Protein AF-A0A6N1WZD0-F1 (afdb_monomer)

Radius of gyration: 24.02 Å; Cα contacts (8 Å, |Δi|>4): 31; chains: 1; bounding box: 31×37×100 Å

Sequence (88 aa):
MPAVRTNARHTGQTRRPPEDAKASSLRAQVLMAASRRCADMQDSQPARDEMEREVMATPPELLADLLIALSTVRVLRTEFFPTTTCWR

Organism: NCBI:txid2743470

Mean predicted aligned error: 14.82 Å

Foldseek 3Di:
DDDDDDDDDPPPPPPPPPVVVVLVVLLVLLLVLLVVVCVVVVPDPVVNVVSNVVSVVDDSVCSVVSSCVSVVPPPPVCVVDPPPPPDD

Secondary structure (DSSP, 8-state):
------------------HHHHHHHHHHHHHHHHHHHHHHHT--HHHHHHHHHHHHHS-GGGHHHHHHHHHH----HHHHS-------

Structure (mmCIF, N/CA/C/O backbone):
data_AF-A0A6N1WZD0-F1
#
_entry.id   AF-A0A6N1WZD0-F1
#
loop_
_atom_site.group_PDB
_atom_site.id
_atom_site.type_symbol
_atom_site.label_atom_id
_atom_site.label_alt_id
_atom_site.label_comp_id
_atom_site.label_asym_id
_atom_site.label_entity_id
_atom_site.label_seq_id
_atom_site.pdbx_PDB_ins_code
_atom_site.Cartn_x
_atom_site.Cartn_y
_atom_site.Cartn_z
_atom_site.occupancy
_atom_site.B_iso_or_equiv
_atom_site.auth_seq_id
_atom_site.auth_comp_id
_atom_site.auth_asym_id
_atom_site.auth_atom_id
_atom_site.pdbx_PDB_model_num
ATOM 1 N N . MET A 1 1 ? -19.216 -29.125 59.510 1.00 42.41 1 MET A N 1
ATOM 2 C CA . MET A 1 1 ? -18.283 -28.012 59.233 1.00 42.41 1 MET A CA 1
ATOM 3 C C . MET A 1 1 ? -17.995 -27.999 57.734 1.00 42.41 1 MET A C 1
ATOM 5 O O . MET A 1 1 ? -17.523 -29.018 57.245 1.00 42.41 1 MET A O 1
ATOM 9 N N . PRO A 1 2 ? -18.409 -26.952 56.996 1.00 47.41 2 PRO A N 1
ATOM 10 C CA . PRO A 1 2 ? -18.489 -26.950 55.534 1.00 47.41 2 PRO A CA 1
ATOM 11 C C . PRO A 1 2 ? -17.214 -26.385 54.890 1.00 47.41 2 PRO A C 1
ATOM 13 O O . PRO A 1 2 ? -16.623 -25.447 55.413 1.00 47.41 2 PRO A O 1
ATOM 16 N N . ALA A 1 3 ? -16.831 -26.893 53.718 1.00 49.41 3 ALA A N 1
ATOM 17 C CA . ALA A 1 3 ? -15.871 -26.226 52.840 1.00 49.41 3 ALA A CA 1
ATOM 18 C C . ALA A 1 3 ? -16.556 -25.934 51.502 1.00 49.41 3 ALA A C 1
ATOM 20 O O . ALA A 1 3 ? -16.585 -26.753 50.585 1.00 49.41 3 ALA A O 1
ATOM 21 N N . VAL A 1 4 ? -17.159 -24.747 51.440 1.00 54.25 4 VAL A N 1
ATOM 22 C CA . VAL A 1 4 ? -17.635 -24.094 50.221 1.00 54.25 4 VAL A CA 1
ATOM 23 C C . VAL A 1 4 ? -16.441 -23.926 49.281 1.00 54.25 4 VAL A C 1
ATOM 25 O O . VAL A 1 4 ? -15.534 -23.148 49.566 1.00 54.25 4 VAL A O 1
ATOM 28 N N . ARG A 1 5 ? -16.427 -24.645 48.155 1.00 58.12 5 ARG A N 1
ATOM 29 C CA . ARG A 1 5 ? -15.561 -24.303 47.020 1.00 58.12 5 ARG A CA 1
ATOM 30 C C . ARG A 1 5 ? -16.384 -23.463 46.056 1.00 58.12 5 ARG A C 1
ATOM 32 O O . ARG A 1 5 ? -17.280 -23.943 45.371 1.00 58.12 5 ARG A O 1
ATOM 39 N N . THR A 1 6 ? -16.099 -22.174 46.096 1.00 54.28 6 THR A N 1
ATOM 40 C CA . THR A 1 6 ? -16.594 -21.125 45.217 1.00 54.28 6 THR A CA 1
ATOM 41 C C . THR A 1 6 ? -16.256 -21.454 43.763 1.00 54.28 6 THR A C 1
ATOM 43 O O . THR A 1 6 ? -15.093 -21.447 43.366 1.00 54.28 6 THR A O 1
ATOM 46 N N . ASN A 1 7 ? -17.283 -21.712 42.951 1.00 51.34 7 ASN A N 1
ATOM 47 C CA . ASN A 1 7 ? -17.158 -21.698 41.497 1.00 51.34 7 ASN A CA 1
ATOM 48 C C . ASN A 1 7 ? -16.849 -20.263 41.058 1.00 51.34 7 ASN A C 1
ATOM 50 O O . ASN A 1 7 ? -17.731 -19.402 41.018 1.00 51.34 7 ASN A O 1
ATOM 54 N N . ALA A 1 8 ? -15.577 -20.004 40.759 1.00 53.00 8 ALA A N 1
ATOM 55 C CA . ALA A 1 8 ? -15.141 -18.777 40.121 1.00 53.00 8 ALA A CA 1
ATOM 56 C C . ALA A 1 8 ? -15.810 -18.677 38.744 1.00 53.00 8 ALA A C 1
ATOM 58 O O . ALA A 1 8 ? -15.553 -19.466 37.833 1.00 53.00 8 ALA A O 1
ATOM 59 N N . ARG A 1 9 ? -16.712 -17.700 38.635 1.00 47.94 9 ARG A N 1
ATOM 60 C CA . ARG A 1 9 ? -17.352 -17.255 37.402 1.00 47.94 9 ARG A CA 1
ATOM 61 C C . ARG A 1 9 ? -16.282 -17.029 36.331 1.00 47.94 9 ARG A C 1
ATOM 63 O O . ARG A 1 9 ? -15.534 -16.059 36.408 1.00 47.94 9 ARG A O 1
ATOM 70 N N . HIS A 1 10 ? -16.250 -17.881 35.310 1.00 52.94 10 HIS A N 1
ATOM 71 C CA . HIS A 1 10 ? -15.652 -17.525 34.027 1.00 52.94 10 HIS A CA 1
ATOM 72 C C . HIS A 1 10 ? -16.583 -16.516 33.353 1.00 52.94 10 HIS A C 1
ATOM 74 O O . HIS A 1 10 ? -17.414 -16.858 32.516 1.00 52.94 10 HIS A O 1
ATOM 80 N N . THR A 1 11 ? -16.477 -15.249 33.744 1.00 49.66 11 THR A N 1
ATOM 81 C CA . THR A 1 11 ? -16.859 -14.163 32.846 1.00 49.66 11 THR A CA 1
ATOM 82 C C . THR A 1 11 ? -15.871 -14.202 31.694 1.00 49.66 11 THR A C 1
ATOM 84 O O . THR A 1 11 ? -14.726 -13.775 31.846 1.00 49.66 11 THR A O 1
ATOM 87 N N . GLY A 1 12 ? -16.305 -14.769 30.568 1.00 50.50 12 GLY A N 1
ATOM 88 C CA . GLY A 1 12 ? -15.635 -14.625 29.288 1.00 50.50 12 GLY A CA 1
ATOM 89 C C . GLY A 1 12 ? -15.500 -13.141 28.984 1.00 50.50 12 GLY A C 1
ATOM 90 O O . GLY A 1 12 ? -16.430 -12.507 28.492 1.00 50.50 12 GLY A O 1
ATOM 91 N N . GLN A 1 13 ? -14.347 -12.571 29.326 1.00 52.53 13 GLN A N 1
ATOM 92 C CA . GLN A 1 13 ? -13.926 -11.309 28.756 1.00 52.53 13 GLN A CA 1
ATOM 93 C C . GLN A 1 13 ? -13.642 -11.595 27.289 1.00 52.53 13 GLN A C 1
ATOM 95 O O . GLN A 1 13 ? -12.542 -12.002 26.916 1.00 52.53 13 GLN A O 1
ATOM 100 N N . THR A 1 14 ? -14.645 -11.375 26.445 1.00 56.00 14 THR A N 1
ATOM 101 C CA . THR A 1 14 ? -14.431 -11.088 25.033 1.00 56.00 14 THR A CA 1
ATOM 102 C C . THR A 1 14 ? -13.670 -9.769 24.992 1.00 56.00 14 THR A C 1
ATOM 104 O O . THR A 1 14 ? -14.255 -8.693 24.880 1.00 56.00 14 THR A O 1
ATOM 107 N N . ARG A 1 15 ? -12.351 -9.843 25.196 1.00 58.00 15 ARG A N 1
ATOM 108 C CA . ARG A 1 15 ? -11.423 -8.722 25.096 1.00 58.00 15 ARG A CA 1
ATOM 109 C C . ARG A 1 15 ? -11.376 -8.356 23.621 1.00 58.00 15 ARG A C 1
ATOM 111 O O . ARG A 1 15 ? -10.505 -8.812 22.887 1.00 58.00 15 ARG A O 1
ATOM 118 N N . ARG A 1 16 ? -12.383 -7.600 23.174 1.00 58.19 16 ARG A N 1
ATOM 119 C CA . ARG A 1 16 ? -12.359 -6.894 21.897 1.00 58.19 16 ARG A CA 1
ATOM 120 C C . ARG A 1 16 ? -11.020 -6.151 21.911 1.00 58.19 16 ARG A C 1
ATOM 122 O O . ARG A 1 16 ? -10.806 -5.366 22.841 1.00 58.19 16 ARG A O 1
ATOM 129 N N . PRO A 1 17 ? -10.067 -6.486 21.024 1.00 57.25 17 PRO A N 1
ATOM 130 C CA . PRO A 1 17 ? -8.815 -5.757 20.994 1.00 57.25 17 PRO A CA 1
ATOM 131 C C . PRO A 1 17 ? -9.169 -4.278 20.821 1.00 57.25 17 PRO A C 1
ATOM 133 O O . PRO A 1 17 ? -10.139 -3.988 20.109 1.00 57.25 17 PRO A O 1
ATOM 136 N N . PRO A 1 18 ? -8.457 -3.366 21.507 1.00 60.75 18 PRO A N 1
ATOM 137 C CA . PRO A 1 18 ? -8.694 -1.941 21.334 1.00 60.75 18 PRO A CA 1
ATOM 138 C C . PRO A 1 18 ? -8.686 -1.650 19.835 1.00 60.75 18 PRO A C 1
ATOM 140 O O . PRO A 1 18 ? -7.899 -2.247 19.093 1.00 60.75 18 PRO A O 1
ATOM 143 N N . GLU A 1 19 ? -9.617 -0.825 19.372 1.00 61.44 19 GLU A N 1
ATOM 144 C CA . GLU A 1 19 ? -9.820 -0.576 17.942 1.00 61.44 19 GLU A CA 1
ATOM 145 C C . GLU A 1 19 ? -8.517 -0.112 17.269 1.00 61.44 19 GLU A C 1
ATOM 147 O O . GLU A 1 19 ? -8.242 -0.499 16.135 1.00 61.44 19 GLU A O 1
ATOM 152 N N . ASP A 1 20 ? -7.630 0.534 18.030 1.00 59.75 20 ASP A N 1
ATOM 153 C CA . ASP A 1 20 ? -6.255 0.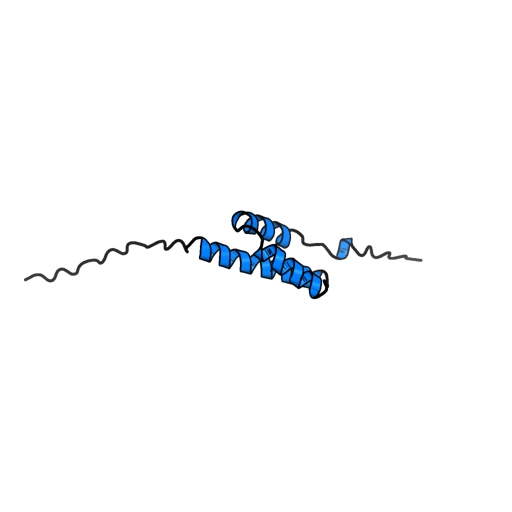878 17.660 1.00 59.75 20 ASP A CA 1
ATOM 154 C C . ASP A 1 20 ? -5.351 -0.329 17.357 1.00 59.75 20 ASP A C 1
ATOM 156 O O . ASP A 1 20 ? -4.573 -0.308 16.405 1.00 59.75 20 ASP A O 1
ATOM 160 N N . ALA A 1 21 ? -5.452 -1.419 18.124 1.00 62.34 21 ALA A N 1
ATOM 161 C CA . ALA A 1 21 ? -4.698 -2.647 17.863 1.00 62.34 21 ALA A CA 1
ATOM 162 C C . ALA A 1 21 ? -5.218 -3.365 16.612 1.00 62.34 21 ALA A C 1
ATOM 164 O O . ALA A 1 21 ? -4.434 -3.936 15.850 1.00 62.34 21 ALA A O 1
ATOM 165 N N . LYS A 1 22 ? -6.532 -3.306 16.365 1.00 62.09 22 LYS A N 1
ATOM 166 C CA . LYS A 1 22 ? -7.129 -3.841 15.137 1.00 62.09 22 LYS A CA 1
ATOM 167 C C . LYS A 1 22 ? -6.732 -2.998 13.921 1.00 62.09 22 LYS A C 1
ATOM 169 O O . LYS A 1 22 ? -6.357 -3.572 12.903 1.00 62.09 22 LYS A O 1
ATOM 174 N N . ALA A 1 23 ? -6.748 -1.671 14.036 1.00 64.06 23 ALA A N 1
ATOM 175 C CA . ALA A 1 23 ? -6.284 -0.757 12.994 1.00 64.06 23 ALA A CA 1
ATOM 176 C C . ALA A 1 23 ? -4.785 -0.939 12.703 1.00 64.06 23 ALA A C 1
ATOM 178 O O . ALA A 1 23 ? -4.388 -0.998 11.543 1.00 64.06 23 ALA A O 1
ATOM 179 N N . SER A 1 24 ? -3.961 -1.122 13.740 1.00 72.62 24 SER A N 1
ATOM 180 C CA . SER A 1 24 ? -2.531 -1.435 13.606 1.00 72.62 24 SER A CA 1
ATOM 181 C C . SER A 1 24 ? -2.298 -2.769 12.882 1.00 72.62 24 SER A C 1
ATOM 183 O O . SER A 1 24 ? -1.517 -2.843 11.932 1.00 72.62 24 SER A O 1
ATOM 185 N N . SER A 1 25 ? -3.058 -3.813 13.237 1.00 83.12 25 SER A N 1
ATOM 186 C CA . SER A 1 25 ? -3.015 -5.106 12.540 1.00 83.12 25 SER A CA 1
ATOM 187 C C . SER 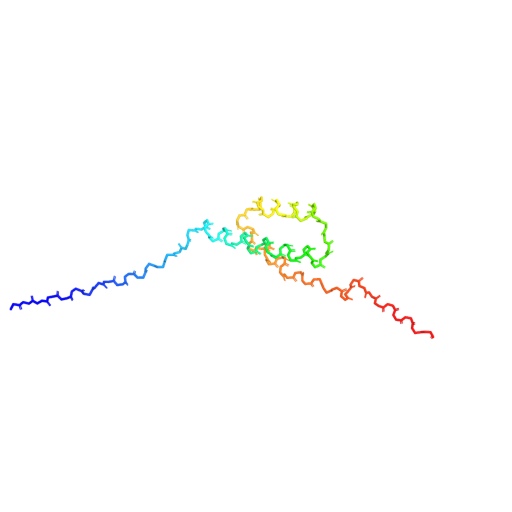A 1 25 ? -3.491 -5.015 11.084 1.00 83.12 25 SER A C 1
ATOM 189 O O . SER A 1 25 ? -2.956 -5.707 10.217 1.00 83.12 25 SER A O 1
ATOM 191 N N . LEU A 1 26 ? -4.475 -4.164 10.791 1.00 84.75 26 LEU A N 1
ATOM 192 C CA . LEU A 1 26 ? -4.988 -3.963 9.438 1.00 84.75 26 LEU A CA 1
ATOM 193 C C . LEU A 1 26 ? -3.999 -3.174 8.571 1.00 84.75 26 LEU A C 1
ATOM 195 O O . LEU A 1 26 ? -3.754 -3.568 7.435 1.00 84.75 26 LEU A O 1
ATOM 199 N N . ARG A 1 27 ? -3.342 -2.142 9.120 1.00 86.50 27 ARG A N 1
ATOM 200 C CA . ARG A 1 27 ? -2.246 -1.435 8.433 1.00 86.50 27 ARG A CA 1
ATOM 201 C C . ARG A 1 27 ? -1.116 -2.379 8.053 1.00 86.50 27 ARG A C 1
ATOM 203 O O . ARG A 1 27 ? -0.668 -2.350 6.914 1.00 86.50 27 ARG A O 1
ATOM 210 N N . ALA A 1 28 ? -0.696 -3.254 8.967 1.00 87.81 28 ALA A N 1
ATOM 211 C CA . ALA A 1 28 ? 0.343 -4.238 8.670 1.00 87.81 28 ALA A CA 1
ATOM 212 C C . ALA A 1 28 ? -0.050 -5.152 7.494 1.00 87.81 28 ALA A C 1
ATOM 214 O O . ALA A 1 28 ? 0.769 -5.429 6.620 1.00 87.81 28 ALA A O 1
ATOM 215 N N . GLN A 1 29 ? -1.315 -5.579 7.428 1.00 88.00 29 GLN A N 1
ATOM 216 C CA . GLN A 1 29 ? -1.824 -6.376 6.307 1.00 88.00 29 GLN A CA 1
ATOM 217 C C . GLN A 1 29 ? -1.830 -5.593 4.989 1.00 88.00 29 GLN A C 1
ATOM 219 O O . GLN A 1 29 ? -1.397 -6.129 3.971 1.00 88.00 29 GLN A O 1
ATOM 224 N N . VAL A 1 30 ? -2.256 -4.326 5.009 1.00 88.94 30 VAL A N 1
ATOM 225 C CA . VAL A 1 30 ? -2.222 -3.437 3.836 1.00 88.94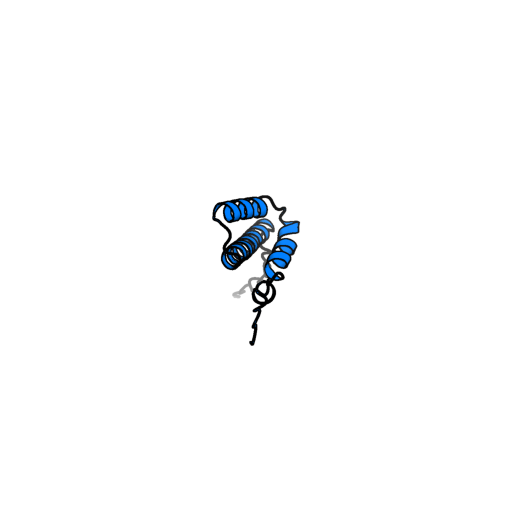 30 VAL A CA 1
ATOM 226 C C . VAL A 1 30 ? -0.789 -3.239 3.341 1.00 88.94 30 VAL A C 1
ATOM 228 O O . VAL A 1 30 ? -0.540 -3.399 2.151 1.00 88.94 30 VAL A O 1
ATOM 231 N N . LEU A 1 31 ? 0.169 -2.976 4.234 1.00 89.31 31 LEU A N 1
ATOM 232 C CA . LEU A 1 31 ? 1.582 -2.808 3.873 1.00 89.31 31 LEU A CA 1
ATOM 233 C C . LEU A 1 31 ? 2.180 -4.077 3.262 1.00 89.31 31 LEU A C 1
ATOM 235 O O . LEU A 1 31 ? 2.898 -4.004 2.267 1.00 89.31 31 LEU A O 1
ATOM 239 N N . MET A 1 32 ? 1.859 -5.253 3.808 1.00 88.31 32 MET A N 1
ATOM 240 C CA . MET A 1 32 ? 2.293 -6.522 3.218 1.00 88.31 32 MET A CA 1
ATOM 241 C C . MET A 1 32 ? 1.699 -6.730 1.819 1.00 88.31 32 MET A C 1
ATOM 243 O O . MET A 1 32 ? 2.424 -7.130 0.907 1.00 88.31 32 MET A O 1
ATOM 247 N N . ALA A 1 33 ? 0.409 -6.434 1.632 1.00 87.56 33 ALA A N 1
ATOM 248 C CA . ALA A 1 33 ? -0.253 -6.540 0.333 1.00 87.56 33 ALA A CA 1
ATOM 249 C C . ALA A 1 33 ? 0.324 -5.543 -0.690 1.00 87.56 33 ALA A C 1
ATOM 251 O O . ALA A 1 33 ? 0.623 -5.927 -1.821 1.00 87.56 33 ALA A O 1
ATOM 252 N N . ALA A 1 34 ? 0.555 -4.294 -0.281 1.00 86.94 34 ALA A N 1
ATOM 253 C CA . ALA A 1 34 ? 1.163 -3.253 -1.106 1.00 86.94 34 ALA A CA 1
ATOM 254 C C . ALA A 1 34 ? 2.602 -3.615 -1.501 1.00 86.94 34 ALA A C 1
ATOM 256 O O . ALA A 1 34 ? 2.943 -3.608 -2.680 1.00 86.94 34 ALA A O 1
ATOM 257 N N . SER A 1 35 ? 3.426 -4.038 -0.537 1.00 85.56 35 SER A N 1
ATOM 258 C CA . SER A 1 35 ? 4.808 -4.464 -0.782 1.00 85.56 35 SER A CA 1
ATOM 259 C C . SER A 1 35 ? 4.876 -5.659 -1.734 1.00 85.56 35 SER A C 1
ATOM 261 O O . SER A 1 35 ? 5.726 -5.695 -2.627 1.00 85.56 35 SER A O 1
ATOM 263 N N . ARG A 1 36 ? 3.947 -6.616 -1.596 1.00 85.88 36 ARG A N 1
ATOM 264 C CA . ARG A 1 36 ? 3.844 -7.750 -2.517 1.00 85.88 36 ARG A CA 1
ATOM 265 C C . ARG A 1 36 ? 3.483 -7.298 -3.930 1.00 85.88 36 ARG A C 1
ATOM 267 O O . ARG A 1 36 ? 4.134 -7.737 -4.872 1.00 85.88 36 ARG A O 1
ATOM 274 N N . ARG A 1 37 ? 2.514 -6.394 -4.079 1.00 83.81 37 ARG A N 1
ATOM 275 C CA . ARG A 1 37 ? 2.139 -5.827 -5.380 1.00 83.81 37 ARG A CA 1
ATOM 276 C C . ARG A 1 37 ? 3.308 -5.099 -6.040 1.00 83.81 37 ARG A C 1
ATOM 278 O O . ARG A 1 37 ? 3.571 -5.333 -7.214 1.00 83.81 37 ARG A O 1
ATOM 285 N N . CYS A 1 38 ? 4.028 -4.271 -5.290 1.00 86.00 38 CYS A N 1
ATOM 286 C CA . CYS A 1 38 ? 5.202 -3.581 -5.810 1.00 86.00 38 CYS A CA 1
ATOM 287 C C . CYS A 1 38 ? 6.289 -4.558 -6.269 1.00 86.00 38 CYS A C 1
ATOM 289 O O . CYS A 1 38 ? 6.909 -4.348 -7.307 1.00 86.00 38 CYS A O 1
ATOM 291 N N . ALA A 1 39 ? 6.493 -5.661 -5.541 1.00 85.69 39 ALA A N 1
ATOM 292 C CA . ALA A 1 39 ? 7.405 -6.717 -5.972 1.00 85.69 39 ALA A CA 1
ATOM 293 C C . ALA A 1 39 ? 6.922 -7.415 -7.257 1.00 85.69 39 ALA A C 1
ATOM 295 O O . ALA A 1 39 ? 7.722 -7.649 -8.162 1.00 85.69 39 ALA A O 1
ATOM 296 N N . ASP A 1 40 ? 5.622 -7.708 -7.361 1.00 83.69 40 ASP A N 1
ATOM 297 C CA . ASP A 1 40 ? 5.029 -8.350 -8.538 1.00 83.69 40 ASP A CA 1
ATOM 298 C C . ASP A 1 40 ? 5.096 -7.437 -9.788 1.00 83.69 40 ASP A C 1
ATOM 300 O O . ASP A 1 40 ? 5.302 -7.936 -10.897 1.00 83.69 40 ASP A O 1
ATOM 304 N N . MET A 1 41 ? 4.982 -6.110 -9.618 1.00 81.62 41 MET A N 1
ATOM 305 C CA . MET A 1 41 ? 5.106 -5.104 -10.690 1.00 81.62 41 MET A CA 1
ATOM 306 C C . MET A 1 41 ? 6.548 -4.625 -10.943 1.00 81.62 41 MET A C 1
ATOM 308 O O . MET A 1 41 ? 6.781 -3.907 -11.910 1.00 81.62 41 MET A O 1
ATOM 312 N N . GLN A 1 42 ? 7.519 -5.059 -10.129 1.00 86.06 42 GLN A N 1
ATOM 313 C CA . GLN A 1 42 ? 8.917 -4.596 -10.156 1.00 86.06 42 GLN A CA 1
ATOM 314 C C . GLN A 1 42 ? 9.065 -3.078 -9.962 1.00 86.06 42 GLN A C 1
ATOM 316 O O . GLN A 1 42 ? 9.938 -2.444 -10.559 1.00 86.06 42 GLN A O 1
ATOM 321 N N . ASP A 1 43 ? 8.226 -2.500 -9.104 1.00 83.00 43 ASP A N 1
ATOM 322 C CA . ASP A 1 43 ? 8.309 -1.087 -8.756 1.00 83.00 43 ASP A CA 1
ATOM 323 C C . ASP A 1 43 ? 9.654 -0.754 -8.094 1.00 83.00 43 ASP A C 1
ATOM 325 O O . ASP A 1 43 ? 10.255 -1.552 -7.363 1.00 83.00 43 ASP A O 1
ATOM 329 N N . SER A 1 44 ? 10.125 0.468 -8.339 1.00 85.81 44 SER A N 1
ATOM 330 C CA . SER A 1 44 ? 11.365 0.982 -7.763 1.00 85.81 44 SER A CA 1
ATOM 331 C C . SER A 1 44 ? 11.220 1.248 -6.258 1.00 85.81 44 SER A C 1
ATOM 333 O O . SER A 1 44 ? 10.120 1.447 -5.748 1.00 85.81 44 SER A O 1
ATOM 335 N N . GLN A 1 45 ? 12.340 1.277 -5.525 1.00 85.06 45 GLN A N 1
ATOM 336 C CA . GLN A 1 45 ? 12.328 1.579 -4.083 1.00 85.06 45 GLN A CA 1
ATOM 337 C C . GLN A 1 45 ? 11.614 2.900 -3.735 1.00 85.06 45 GLN A C 1
ATOM 339 O O . GLN A 1 45 ? 10.756 2.868 -2.860 1.00 85.06 45 GLN A O 1
ATOM 344 N N . PRO A 1 46 ? 11.830 4.016 -4.463 1.00 87.94 46 PRO A N 1
ATOM 345 C CA . PRO A 1 46 ? 11.095 5.255 -4.200 1.00 87.94 46 PRO A CA 1
ATOM 346 C C . PRO A 1 46 ? 9.570 5.109 -4.302 1.00 87.94 46 PRO A C 1
ATOM 348 O O . PRO A 1 46 ? 8.848 5.674 -3.487 1.00 87.94 46 PRO A O 1
ATOM 351 N N . ALA A 1 47 ? 9.074 4.319 -5.260 1.00 82.88 47 ALA A N 1
ATOM 352 C CA . ALA A 1 47 ? 7.639 4.075 -5.413 1.00 82.88 47 ALA A CA 1
ATOM 353 C C . ALA A 1 47 ? 7.066 3.249 -4.247 1.00 82.88 47 ALA A C 1
ATOM 355 O O . ALA A 1 47 ? 5.920 3.438 -3.844 1.00 82.88 47 ALA A O 1
ATOM 356 N N . ARG A 1 48 ? 7.873 2.354 -3.666 1.00 85.94 48 ARG A N 1
ATOM 357 C CA . ARG A 1 48 ? 7.497 1.582 -2.472 1.00 85.94 48 ARG A CA 1
ATOM 358 C C . ARG A 1 48 ? 7.431 2.466 -1.230 1.00 85.94 48 ARG A C 1
ATOM 360 O O . ARG A 1 48 ? 6.486 2.330 -0.457 1.00 85.94 48 ARG A O 1
ATOM 367 N N . ASP A 1 49 ? 8.388 3.376 -1.070 1.00 88.06 49 ASP A N 1
ATOM 368 C CA . ASP A 1 49 ? 8.432 4.319 0.054 1.00 88.06 49 ASP A CA 1
ATOM 369 C C . ASP A 1 49 ? 7.256 5.309 0.007 1.00 88.06 49 ASP A C 1
ATOM 371 O O . ASP A 1 49 ? 6.648 5.628 1.032 1.00 88.06 49 ASP A O 1
ATOM 375 N N . GLU A 1 50 ? 6.903 5.780 -1.192 1.00 87.88 50 GLU A N 1
ATOM 376 C CA . GLU A 1 50 ? 5.728 6.629 -1.407 1.00 87.88 50 GLU A CA 1
ATOM 377 C C . GLU A 1 50 ? 4.431 5.878 -1.072 1.00 87.88 50 GLU A C 1
ATOM 379 O O . GLU A 1 50 ? 3.620 6.369 -0.286 1.00 87.88 50 GLU A O 1
ATOM 384 N N . MET A 1 51 ? 4.293 4.638 -1.548 1.00 87.81 51 MET A N 1
ATOM 385 C CA . MET A 1 51 ? 3.161 3.765 -1.223 1.00 87.81 51 MET A CA 1
ATOM 386 C C . MET A 1 51 ? 3.033 3.507 0.289 1.00 87.81 51 MET A C 1
ATOM 388 O O . MET A 1 51 ? 1.933 3.550 0.842 1.00 87.81 51 MET A O 1
ATOM 392 N N . GLU A 1 52 ? 4.140 3.266 0.997 1.00 88.31 52 GLU A N 1
ATOM 393 C CA . GLU A 1 52 ? 4.125 3.105 2.456 1.00 88.31 52 GLU A CA 1
ATOM 394 C C . GLU A 1 52 ? 3.641 4.380 3.161 1.00 88.31 52 GLU A C 1
ATOM 396 O O . GLU A 1 52 ? 2.801 4.309 4.066 1.00 88.31 52 GLU A O 1
ATOM 401 N N . ARG A 1 53 ? 4.112 5.555 2.721 1.00 89.12 53 ARG A N 1
ATOM 402 C CA . ARG A 1 53 ? 3.642 6.841 3.253 1.00 89.12 53 ARG A CA 1
ATOM 403 C C . ARG A 1 53 ? 2.143 7.030 3.053 1.00 89.12 53 ARG A C 1
ATOM 405 O O . ARG A 1 53 ? 1.474 7.478 3.984 1.00 89.12 53 ARG A O 1
ATOM 412 N N . GLU A 1 54 ? 1.615 6.687 1.883 1.00 87.81 54 GLU A N 1
ATOM 413 C CA . GLU A 1 54 ? 0.182 6.785 1.594 1.00 87.81 54 GLU A CA 1
ATOM 414 C C . GLU A 1 54 ? -0.647 5.853 2.488 1.00 87.81 54 GLU A C 1
ATOM 416 O O . GLU A 1 54 ? -1.642 6.279 3.079 1.00 87.81 54 GLU A O 1
ATOM 421 N N . VAL A 1 55 ? -0.207 4.606 2.681 1.00 87.25 55 VAL A N 1
ATOM 422 C CA . VAL A 1 55 ? -0.881 3.647 3.575 1.00 87.25 55 VAL A CA 1
ATOM 423 C C . VAL A 1 55 ? -0.890 4.141 5.026 1.00 87.25 55 VAL A C 1
ATOM 425 O O . VAL A 1 55 ? -1.899 4.002 5.722 1.00 87.25 55 VAL A O 1
ATOM 428 N N . MET A 1 56 ? 0.202 4.749 5.494 1.00 86.44 56 MET A N 1
ATOM 429 C CA . MET A 1 56 ? 0.270 5.317 6.845 1.00 86.44 56 MET A CA 1
ATOM 430 C C . MET A 1 56 ? -0.600 6.568 7.006 1.00 86.44 56 MET A C 1
ATOM 432 O O . MET A 1 56 ? -1.192 6.760 8.070 1.00 86.44 56 MET A O 1
ATOM 436 N N . ALA A 1 57 ? -0.713 7.391 5.960 1.00 88.00 57 ALA A N 1
ATOM 437 C CA . ALA A 1 57 ? -1.592 8.560 5.929 1.00 88.00 57 ALA A CA 1
ATOM 438 C C . ALA A 1 57 ? -3.080 8.193 5.778 1.00 88.00 57 ALA A C 1
ATOM 440 O O . ALA A 1 57 ? -3.949 9.017 6.066 1.00 88.00 57 ALA A O 1
ATOM 441 N N . THR A 1 58 ? -3.383 6.963 5.352 1.00 85.06 58 THR A N 1
ATOM 442 C CA . THR A 1 58 ? -4.754 6.505 5.130 1.00 85.06 58 THR A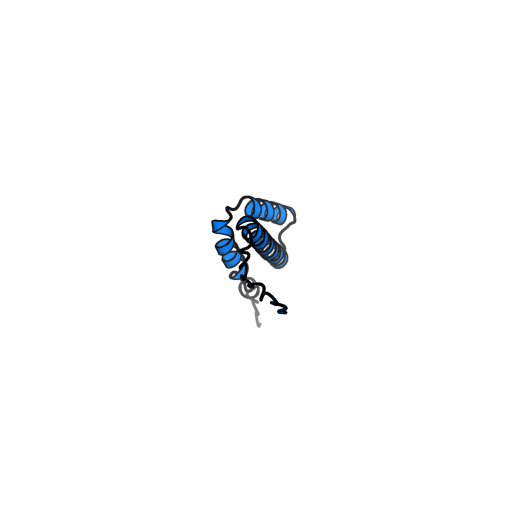 CA 1
ATOM 443 C C . THR A 1 58 ? -5.523 6.380 6.459 1.00 85.06 58 THR A C 1
ATOM 445 O O . THR A 1 58 ? -5.045 5.733 7.409 1.00 85.06 58 THR A O 1
ATOM 448 N N . PRO A 1 59 ? -6.733 6.969 6.543 1.00 85.81 59 PRO A N 1
ATOM 449 C CA . PRO A 1 59 ? -7.617 6.808 7.690 1.00 85.81 59 PRO A CA 1
ATOM 450 C C . PRO A 1 59 ? -7.971 5.333 7.947 1.00 85.81 59 PRO A C 1
ATOM 452 O O . PRO A 1 59 ? -8.166 4.572 6.993 1.00 85.81 59 PRO A O 1
ATOM 455 N N . PRO A 1 6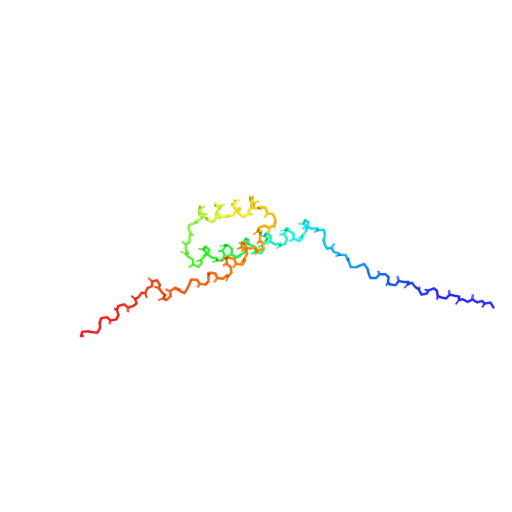0 ? -8.062 4.896 9.216 1.00 83.50 60 PRO A N 1
ATOM 456 C CA . PRO A 1 60 ? -8.265 3.490 9.564 1.00 83.50 60 PRO A CA 1
ATOM 457 C C . PRO A 1 60 ? -9.548 2.875 8.986 1.00 83.50 60 PRO A C 1
ATOM 459 O O . PRO A 1 60 ? -9.570 1.681 8.690 1.00 83.50 60 PRO A O 1
ATOM 462 N N . GLU A 1 61 ? -10.589 3.678 8.785 1.00 86.06 61 GLU A N 1
ATOM 463 C CA . GLU A 1 61 ? -11.858 3.286 8.177 1.00 86.06 61 GLU A CA 1
ATOM 464 C C . GLU A 1 61 ? -11.730 2.858 6.706 1.00 86.06 61 GLU A C 1
ATOM 466 O O . GLU A 1 61 ? -12.486 1.997 6.268 1.00 86.06 61 GLU A O 1
ATOM 471 N N . LEU A 1 62 ? -10.741 3.380 5.968 1.00 86.81 62 LEU A N 1
ATOM 472 C CA . LEU A 1 62 ? -10.513 3.063 4.551 1.00 86.81 62 LEU A CA 1
ATOM 473 C C . LEU A 1 62 ? -9.521 1.909 4.341 1.00 86.81 62 LEU A C 1
ATOM 475 O O . LEU A 1 62 ? -9.396 1.386 3.234 1.00 86.81 62 LEU A O 1
ATOM 479 N N . LEU A 1 63 ? -8.816 1.475 5.391 1.00 86.38 63 LEU A N 1
ATOM 480 C CA . LEU A 1 63 ? -7.791 0.430 5.286 1.00 86.38 63 LEU A CA 1
ATOM 481 C C . LEU A 1 63 ? -8.361 -0.923 4.846 1.00 86.38 63 LEU A C 1
ATOM 483 O O . LEU A 1 63 ? -7.668 -1.691 4.183 1.00 86.38 63 LEU A O 1
ATOM 487 N N . ALA A 1 64 ? -9.605 -1.230 5.221 1.00 84.25 64 ALA A N 1
ATOM 488 C CA . ALA A 1 64 ? -10.254 -2.479 4.830 1.00 84.25 64 ALA A CA 1
ATOM 489 C C . ALA A 1 64 ? -10.520 -2.508 3.318 1.00 84.25 64 ALA A C 1
ATOM 491 O O . ALA A 1 64 ? -10.181 -3.488 2.654 1.00 84.25 64 ALA A O 1
ATOM 492 N N . ASP A 1 65 ? -11.045 -1.412 2.772 1.00 85.31 65 ASP A N 1
ATOM 493 C CA . ASP A 1 65 ? -11.301 -1.271 1.339 1.00 85.31 65 ASP A CA 1
ATOM 494 C C . ASP A 1 65 ? -9.994 -1.228 0.542 1.00 85.31 65 ASP A C 1
ATOM 496 O O . ASP A 1 65 ? -9.878 -1.874 -0.501 1.00 85.31 65 ASP A O 1
ATOM 500 N N . LEU A 1 66 ? -8.967 -0.554 1.069 1.00 85.25 66 LEU A N 1
ATOM 501 C CA . LEU A 1 66 ? -7.635 -0.523 0.467 1.00 85.25 66 LEU A CA 1
ATOM 502 C C . LEU A 1 66 ? -7.001 -1.921 0.414 1.00 85.25 66 LEU A C 1
ATOM 504 O O . LEU A 1 66 ? -6.433 -2.308 -0.608 1.00 85.25 66 LEU A O 1
ATOM 508 N N . LEU A 1 67 ? -7.146 -2.717 1.478 1.00 85.44 67 LEU A N 1
ATOM 509 C CA . LEU A 1 67 ? -6.696 -4.109 1.490 1.00 85.44 67 LEU A CA 1
ATOM 510 C C . LEU A 1 67 ? -7.415 -4.940 0.422 1.00 85.44 67 LEU A C 1
ATOM 512 O O . LEU A 1 67 ? -6.770 -5.714 -0.288 1.00 85.44 67 LEU A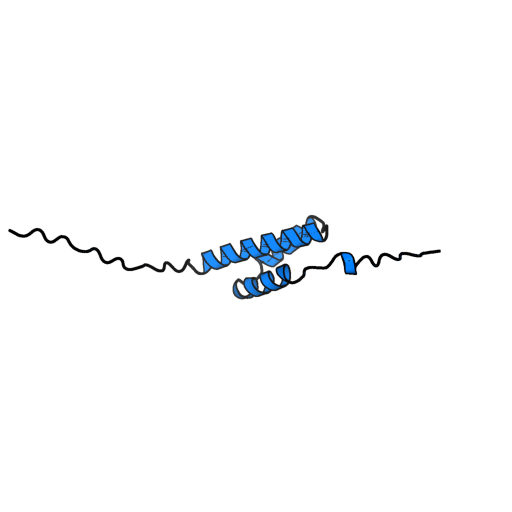 O 1
ATOM 516 N N . ILE A 1 68 ? -8.732 -4.773 0.278 1.00 84.88 68 ILE A N 1
ATOM 517 C CA . ILE A 1 68 ? -9.519 -5.455 -0.756 1.00 84.88 68 ILE A CA 1
ATOM 518 C C . ILE A 1 68 ? -9.028 -5.039 -2.145 1.00 84.88 68 ILE A C 1
ATOM 520 O O . ILE A 1 68 ? -8.765 -5.910 -2.973 1.00 84.88 68 ILE A O 1
ATOM 524 N N . ALA A 1 69 ? -8.828 -3.745 -2.397 1.00 83.56 69 ALA A N 1
ATOM 525 C CA . ALA A 1 69 ? -8.332 -3.241 -3.676 1.00 83.56 69 ALA A CA 1
ATOM 526 C C . ALA A 1 69 ? -6.939 -3.798 -4.023 1.00 83.56 69 ALA A C 1
ATOM 528 O O . ALA A 1 69 ? -6.700 -4.228 -5.151 1.00 83.56 69 ALA A O 1
ATOM 529 N N . LEU A 1 70 ? -6.026 -3.872 -3.050 1.00 80.88 70 LEU A N 1
ATOM 530 C CA . LEU A 1 70 ? -4.691 -4.444 -3.259 1.00 80.88 70 LEU A CA 1
ATOM 531 C C . LEU A 1 70 ? -4.728 -5.961 -3.490 1.00 80.88 70 LEU A C 1
ATOM 533 O O . LEU A 1 70 ? -3.928 -6.480 -4.263 1.00 80.88 70 LEU A O 1
ATOM 537 N N . SER A 1 71 ? -5.667 -6.666 -2.855 1.00 77.38 71 SER A N 1
ATOM 538 C CA . SER A 1 71 ? -5.776 -8.132 -2.924 1.00 77.38 71 SER A CA 1
ATOM 539 C C . SER A 1 71 ? -6.555 -8.637 -4.143 1.00 77.38 71 SER A C 1
ATOM 541 O O . SER A 1 71 ? -6.318 -9.747 -4.620 1.00 77.38 71 SER A O 1
ATOM 543 N N . THR A 1 72 ? -7.516 -7.851 -4.633 1.00 70.06 72 THR A N 1
ATOM 544 C CA . THR A 1 72 ? -8.393 -8.214 -5.762 1.00 70.06 72 THR A CA 1
ATOM 545 C C . THR A 1 72 ? -7.754 -7.937 -7.112 1.00 70.06 72 THR A C 1
ATOM 547 O O . THR A 1 72 ? -8.058 -8.628 -8.085 1.00 70.06 72 THR A O 1
ATOM 550 N N . VAL A 1 73 ? -6.815 -6.993 -7.176 1.00 61.31 73 VAL A N 1
ATOM 551 C CA . VAL A 1 73 ? -6.040 -6.699 -8.383 1.00 61.31 73 VAL A CA 1
ATOM 552 C C . VAL A 1 73 ? -4.942 -7.757 -8.552 1.00 61.31 73 VAL A C 1
ATOM 554 O O . VAL A 1 73 ? -3.748 -7.498 -8.445 1.00 61.31 73 VAL A O 1
ATOM 557 N N . ARG A 1 74 ? -5.354 -8.995 -8.842 1.00 57.16 74 ARG A N 1
ATOM 558 C CA . ARG A 1 7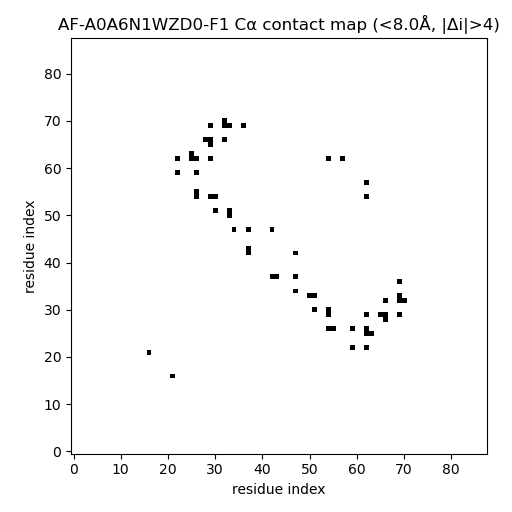4 ? -4.496 -9.974 -9.512 1.00 57.16 74 ARG A CA 1
ATOM 559 C C . ARG A 1 74 ? -4.360 -9.519 -10.958 1.00 57.16 74 ARG A C 1
ATOM 561 O O . ARG A 1 74 ? -5.141 -9.935 -11.808 1.00 57.16 74 ARG A O 1
ATOM 568 N N . VAL A 1 75 ? -3.403 -8.638 -11.240 1.00 53.41 75 VAL A N 1
ATOM 569 C CA . VAL A 1 75 ? -3.027 -8.359 -12.630 1.00 53.41 75 VAL A CA 1
ATOM 570 C C . VAL A 1 75 ? -2.519 -9.678 -13.206 1.00 53.41 75 VAL A C 1
ATOM 572 O O . VAL A 1 75 ? -1.426 -10.131 -12.864 1.00 53.41 75 VAL A O 1
ATOM 575 N N . LEU A 1 76 ? -3.327 -10.342 -14.038 1.00 51.94 76 LEU A N 1
ATOM 576 C CA . LEU A 1 76 ? -2.845 -11.458 -14.836 1.00 51.94 76 LEU A CA 1
ATOM 577 C C . LEU A 1 76 ? -1.766 -10.887 -15.755 1.00 51.94 76 LEU A C 1
ATOM 579 O O . LEU A 1 76 ? -2.055 -10.243 -16.757 1.00 51.94 76 LEU A O 1
ATOM 583 N N . ARG A 1 77 ? -0.499 -11.124 -15.411 1.00 48.09 77 ARG A N 1
ATOM 584 C CA . ARG A 1 77 ? 0.660 -10.750 -16.234 1.00 48.09 77 ARG A CA 1
ATOM 585 C C . ARG A 1 77 ? 0.552 -11.286 -17.673 1.00 48.09 77 ARG A C 1
ATOM 587 O O . ARG A 1 77 ? 1.178 -10.739 -18.574 1.00 48.09 77 ARG A O 1
ATOM 594 N N . THR A 1 78 ? -0.259 -12.320 -17.896 1.00 51.47 78 THR A N 1
ATOM 595 C CA . THR A 1 78 ? -0.584 -12.877 -19.216 1.00 51.47 78 THR A CA 1
ATOM 596 C C . THR A 1 78 ? -1.435 -11.954 -20.093 1.00 51.47 78 THR A C 1
ATOM 598 O O . THR A 1 78 ? -1.392 -12.105 -21.305 1.00 51.47 78 THR A O 1
ATOM 601 N N . GLU A 1 79 ? -2.157 -10.986 -19.522 1.00 55.12 79 GLU A N 1
ATOM 602 C CA . GLU A 1 79 ? -2.931 -9.988 -20.282 1.00 55.12 79 GLU A CA 1
ATOM 603 C C . GLU A 1 79 ? -2.040 -8.843 -20.800 1.00 55.12 79 GLU A C 1
ATOM 605 O O . GLU A 1 79 ? -2.365 -8.197 -21.791 1.00 55.12 79 GLU A O 1
ATOM 610 N N . PHE A 1 80 ? -0.896 -8.588 -20.152 1.00 54.12 80 PHE A N 1
ATOM 611 C CA . PHE A 1 80 ? 0.004 -7.479 -20.508 1.00 54.12 80 PHE A CA 1
ATOM 612 C C . PHE A 1 80 ? 1.060 -7.845 -21.560 1.00 54.12 80 PHE A C 1
ATOM 614 O O . PHE A 1 80 ? 1.594 -6.962 -22.227 1.00 54.12 80 PHE A O 1
ATOM 621 N N . PHE A 1 81 ? 1.350 -9.137 -21.735 1.00 51.81 81 PHE A N 1
ATOM 622 C CA . PHE A 1 81 ? 2.197 -9.636 -22.816 1.00 51.81 81 PHE A CA 1
ATOM 623 C C . PHE A 1 81 ? 1.349 -10.498 -23.756 1.00 51.81 81 PHE A C 1
ATOM 625 O O . PHE A 1 81 ? 1.355 -11.723 -23.605 1.00 51.81 81 PHE A O 1
ATOM 632 N N . PRO A 1 82 ? 0.627 -9.911 -24.732 1.00 50.44 82 PRO A N 1
ATOM 633 C CA . PRO 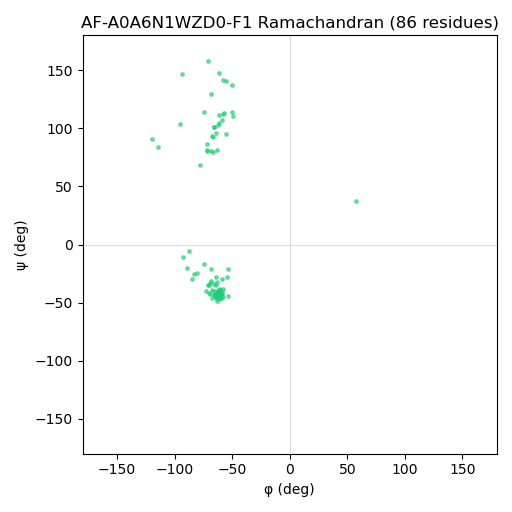A 1 82 ? 0.107 -10.696 -25.837 1.00 50.44 82 PRO A CA 1
ATOM 634 C C . PRO A 1 82 ? 1.316 -11.334 -26.517 1.00 50.44 82 PRO A C 1
ATOM 636 O O . PRO A 1 82 ? 2.129 -10.660 -27.149 1.00 50.44 82 PRO A O 1
ATOM 639 N N . THR A 1 83 ? 1.486 -12.638 -26.322 1.00 58.09 83 THR A N 1
ATOM 640 C CA . THR A 1 83 ? 2.458 -13.417 -27.077 1.00 58.09 83 THR A CA 1
ATOM 641 C C . THR A 1 83 ? 1.991 -13.372 -28.522 1.00 58.09 83 THR A C 1
ATOM 643 O O . THR A 1 83 ? 1.111 -14.118 -28.938 1.00 58.09 83 THR A O 1
ATOM 646 N N . THR A 1 84 ? 2.549 -12.450 -29.303 1.00 59.31 84 THR A N 1
ATOM 647 C CA . THR A 1 84 ? 2.441 -12.468 -30.757 1.00 59.31 84 THR A CA 1
ATOM 648 C C . THR A 1 84 ? 3.210 -13.689 -31.242 1.00 59.31 84 THR A C 1
ATOM 650 O O . THR A 1 84 ? 4.362 -13.616 -31.662 1.00 59.31 84 THR A O 1
ATOM 653 N N . THR A 1 85 ? 2.590 -14.865 -31.146 1.00 56.50 85 THR A N 1
ATOM 654 C CA . THR A 1 85 ? 3.068 -16.047 -31.854 1.00 56.50 85 THR A CA 1
ATOM 655 C C . THR A 1 85 ? 2.763 -15.816 -33.333 1.00 56.50 85 THR A C 1
ATOM 657 O O . THR A 1 85 ? 1.743 -16.249 -33.861 1.00 56.50 85 THR A O 1
ATOM 660 N N . CYS A 1 86 ? 3.625 -15.045 -33.999 1.00 50.00 86 CYS A N 1
ATOM 661 C CA . CYS A 1 86 ? 3.705 -15.012 -35.451 1.00 50.00 86 CYS A CA 1
ATOM 662 C C . CYS A 1 86 ? 4.218 -16.379 -35.904 1.00 50.00 86 CYS A C 1
ATOM 664 O O . CYS A 1 86 ? 5.424 -16.608 -35.960 1.00 50.00 86 CYS A O 1
ATOM 666 N N . TRP A 1 87 ? 3.302 -17.293 -36.205 1.00 57.56 87 TRP A N 1
ATOM 667 C CA . TRP A 1 87 ? 3.621 -18.446 -37.033 1.00 57.56 87 TRP A CA 1
ATOM 668 C C . TRP A 1 87 ? 3.735 -17.943 -38.471 1.00 57.56 87 TRP A C 1
ATOM 670 O O . TRP A 1 87 ? 2.758 -17.451 -39.039 1.00 57.56 87 TRP A O 1
ATOM 680 N N . ARG A 1 88 ? 4.944 -18.010 -39.024 1.00 50.09 88 ARG A N 1
ATOM 681 C CA . ARG A 1 88 ? 5.213 -17.843 -40.450 1.00 50.09 88 ARG A CA 1
ATOM 682 C C . ARG A 1 88 ? 5.877 -19.104 -40.967 1.00 50.09 88 ARG A C 1
ATOM 684 O O . ARG A 1 88 ? 6.678 -19.679 -40.198 1.00 50.09 88 ARG A O 1
#

pLDDT: mean 71.64, std 15.76, range [42.41, 89.31]

Solvent-accessible surface area (backbone atoms only — not comparable to full-atom values): 5644 Å² total; per-residue (Å²): 139,86,82,86,79,78,80,77,79,82,74,79,74,79,73,71,68,56,67,66,59,51,43,53,53,44,50,54,52,33,52,52,42,48,52,48,49,35,61,77,70,65,57,53,69,71,58,51,56,51,51,52,51,50,60,70,70,47,58,70,85,52,44,61,60,50,34,48,56,52,67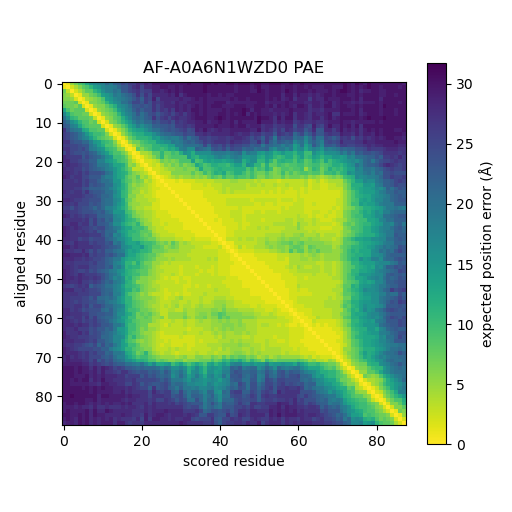,68,62,69,75,60,68,69,75,79,52,75,78,80,78,78,83,126